Protein AF-A0A965C6U6-F1 (afdb_monomer_lite)

Radius of gyration: 15.75 Å; chains: 1; bounding box: 35×22×44 Å

Structure (mmCIF, N/CA/C/O backbone):
data_AF-A0A965C6U6-F1
#
_entry.id   AF-A0A965C6U6-F1
#
loop_
_atom_site.group_PDB
_atom_site.id
_atom_site.type_symbol
_atom_site.label_atom_id
_atom_site.label_alt_id
_atom_site.label_comp_id
_atom_site.label_asym_id
_atom_site.label_entity_id
_atom_site.label_seq_id
_atom_site.pdbx_PDB_ins_code
_atom_site.Cartn_x
_atom_site.Cartn_y
_atom_site.Cartn_z
_atom_site.occupancy
_atom_site.B_iso_or_equiv
_atom_site.auth_seq_id
_atom_site.auth_comp_id
_atom_site.auth_asym_id
_atom_site.auth_atom_id
_atom_site.pdbx_PDB_model_num
ATOM 1 N N . GLU A 1 1 ? -13.994 -4.191 20.330 1.00 75.94 1 GLU A N 1
ATOM 2 C CA . GLU A 1 1 ? -12.540 -3.939 20.480 1.00 75.94 1 GLU A CA 1
ATOM 3 C C . GLU A 1 1 ? -11.698 -4.878 19.616 1.00 75.94 1 GLU A C 1
ATOM 5 O O . GLU A 1 1 ? -10.941 -4.378 18.798 1.00 75.94 1 GLU A O 1
ATOM 10 N N . ALA A 1 2 ? -11.903 -6.201 19.679 1.00 89.88 2 ALA A N 1
ATOM 11 C CA . ALA A 1 2 ? -11.224 -7.162 18.794 1.00 89.88 2 ALA A CA 1
ATOM 12 C C . ALA A 1 2 ? -11.372 -6.851 17.286 1.00 89.88 2 ALA A C 1
ATOM 14 O O . ALA A 1 2 ? -10.391 -6.889 16.555 1.00 89.88 2 ALA A O 1
ATOM 15 N N . GLU A 1 3 ? -12.565 -6.455 16.829 1.00 91.00 3 GLU A N 1
ATOM 16 C CA . GLU A 1 3 ? -12.802 -6.061 15.425 1.00 91.00 3 GLU A CA 1
ATOM 17 C C . GLU A 1 3 ? -12.043 -4.792 15.010 1.00 91.00 3 GLU A C 1
ATOM 19 O O . GLU A 1 3 ? -11.624 -4.661 13.864 1.00 91.00 3 GLU A O 1
ATOM 24 N N . ARG A 1 4 ? -11.838 -3.860 15.951 1.00 93.69 4 ARG A N 1
ATOM 25 C CA . ARG A 1 4 ? -11.060 -2.636 15.720 1.00 93.69 4 ARG A CA 1
ATOM 26 C C . ARG A 1 4 ? -9.580 -2.987 15.541 1.00 93.69 4 ARG A C 1
ATOM 28 O O . ARG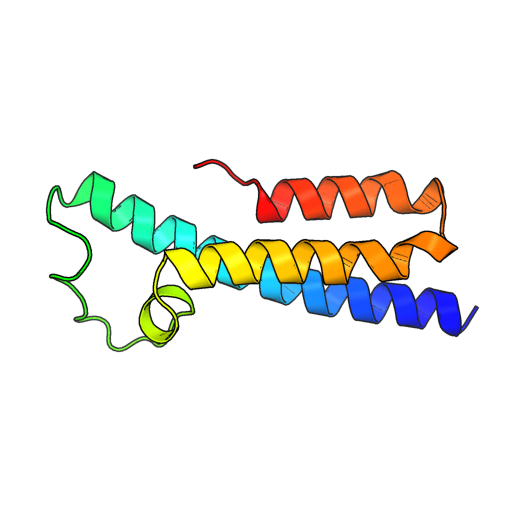 A 1 4 ? -8.976 -2.596 14.551 1.00 93.69 4 ARG A O 1
ATOM 35 N N . ILE A 1 5 ? -9.032 -3.815 16.431 1.00 95.62 5 ILE A N 1
ATOM 36 C CA . ILE A 1 5 ? -7.653 -4.317 16.314 1.00 95.62 5 ILE A CA 1
ATOM 37 C C . ILE A 1 5 ? -7.461 -5.078 14.995 1.00 95.62 5 ILE A C 1
ATOM 39 O O . ILE A 1 5 ? -6.519 -4.798 14.263 1.00 95.62 5 ILE A O 1
ATOM 43 N N . HIS A 1 6 ? -8.399 -5.956 14.635 1.00 96.38 6 HIS A N 1
ATOM 44 C CA . HIS A 1 6 ? -8.334 -6.689 13.373 1.00 96.38 6 HIS A CA 1
ATOM 45 C C . HIS A 1 6 ? -8.347 -5.765 12.143 1.00 96.38 6 HIS A C 1
ATOM 47 O O . HIS A 1 6 ? -7.631 -6.015 11.174 1.00 96.38 6 HIS A O 1
ATOM 53 N N . ALA A 1 7 ? -9.114 -4.672 12.181 1.00 96.50 7 ALA A N 1
ATOM 54 C CA . ALA A 1 7 ? -9.096 -3.669 11.120 1.00 96.50 7 ALA A CA 1
ATOM 55 C C . ALA A 1 7 ? -7.729 -2.971 10.994 1.00 96.50 7 ALA A C 1
ATOM 57 O O . ALA A 1 7 ? -7.280 -2.715 9.877 1.00 96.50 7 ALA A O 1
ATOM 58 N N . LEU A 1 8 ? -7.034 -2.714 12.109 1.00 97.50 8 LEU A N 1
ATOM 59 C CA . LEU A 1 8 ? -5.665 -2.183 12.078 1.00 97.50 8 LEU A CA 1
ATOM 60 C C . LEU A 1 8 ? -4.660 -3.196 11.525 1.00 97.50 8 LEU A C 1
ATOM 62 O O . LEU A 1 8 ? -3.766 -2.793 10.784 1.00 97.50 8 LEU A O 1
ATOM 66 N N . ASP A 1 9 ? -4.817 -4.486 11.823 1.00 97.62 9 ASP A N 1
ATOM 67 C CA . ASP A 1 9 ? -3.966 -5.535 11.249 1.00 97.62 9 ASP A CA 1
ATOM 68 C C . ASP A 1 9 ? -4.126 -5.605 9.724 1.00 97.62 9 ASP A C 1
ATOM 70 O O . ASP A 1 9 ? -3.135 -5.632 8.993 1.00 97.62 9 ASP A O 1
ATOM 74 N N . GLN A 1 10 ? -5.369 -5.579 9.230 1.00 97.62 10 GLN A N 1
ATOM 75 C CA . GLN A 1 10 ? -5.657 -5.565 7.791 1.00 97.62 10 GLN A CA 1
ATOM 76 C C . GLN A 1 10 ? -5.108 -4.306 7.108 1.00 97.62 10 GLN A C 1
ATOM 78 O O . GLN A 1 10 ? -4.513 -4.397 6.028 1.00 97.62 10 GLN A O 1
ATOM 83 N N . TYR A 1 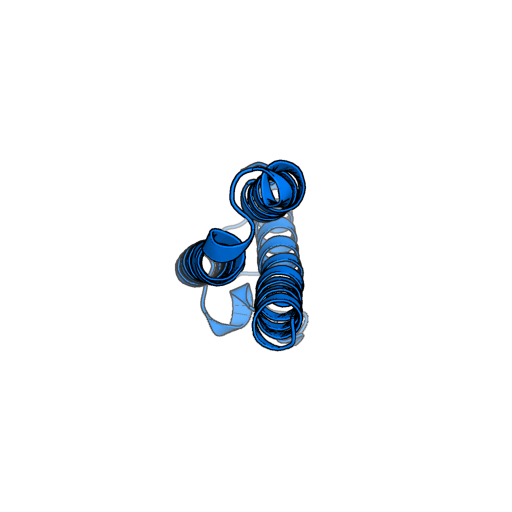11 ? -5.260 -3.142 7.750 1.00 98.25 11 TYR A N 1
ATOM 84 C CA . TYR A 1 11 ? -4.659 -1.891 7.293 1.00 98.25 11 TYR A CA 1
ATOM 85 C C . TYR A 1 11 ? -3.134 -2.019 7.194 1.00 98.25 11 TYR A C 1
ATOM 87 O O . TYR A 1 11 ? -2.566 -1.750 6.137 1.00 98.25 11 TYR A O 1
ATOM 95 N N . ALA A 1 12 ? -2.474 -2.473 8.265 1.00 97.81 12 ALA A N 1
ATOM 96 C CA . ALA A 1 12 ? -1.020 -2.571 8.347 1.00 97.81 12 ALA A CA 1
ATOM 97 C C . ALA A 1 12 ? -0.442 -3.537 7.301 1.00 97.81 12 ALA A C 1
ATOM 99 O O . ALA A 1 12 ? 0.552 -3.215 6.649 1.00 97.81 12 ALA A O 1
ATOM 100 N N . GLN A 1 13 ? -1.084 -4.690 7.095 1.00 98.19 13 GLN A N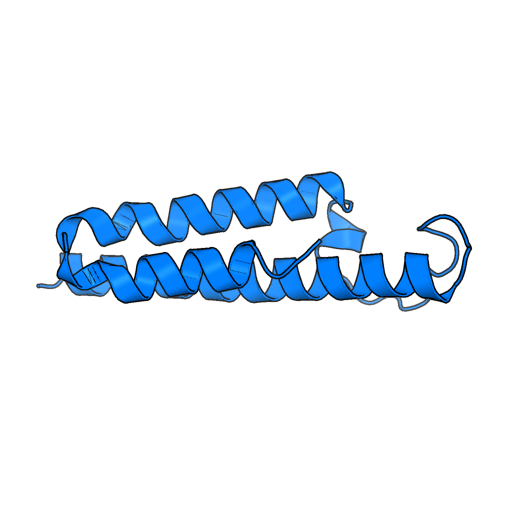 1
ATOM 101 C CA . GLN A 1 13 ? -0.684 -5.660 6.071 1.00 98.19 13 GLN A CA 1
ATOM 102 C C . GLN A 1 13 ? -0.816 -5.079 4.661 1.00 98.19 13 GLN A C 1
ATOM 104 O O . GLN A 1 13 ? 0.122 -5.156 3.867 1.00 98.19 13 GLN A O 1
ATOM 109 N N . SER A 1 14 ? -1.962 -4.461 4.364 1.00 98.12 14 SER A N 1
ATOM 110 C CA . SER A 1 14 ? -2.235 -3.900 3.040 1.00 98.12 14 SER A 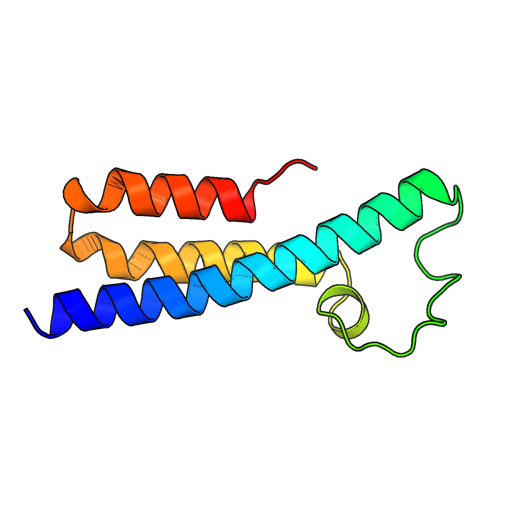CA 1
ATOM 111 C C . SER A 1 14 ? -1.296 -2.738 2.725 1.00 98.12 14 SER A C 1
ATOM 113 O O . SER A 1 14 ? -0.728 -2.687 1.634 1.00 98.12 14 SER A O 1
ATOM 115 N N . ILE A 1 15 ? -1.072 -1.834 3.686 1.00 97.50 15 ILE A N 1
ATOM 116 C CA . ILE A 1 15 ? -0.226 -0.663 3.456 1.00 97.50 15 ILE A CA 1
ATOM 117 C C . ILE A 1 15 ? 1.265 -0.999 3.441 1.00 97.50 15 ILE A C 1
ATOM 119 O O . ILE A 1 15 ? 2.006 -0.413 2.655 1.00 97.50 15 ILE A O 1
ATOM 123 N N . GLY A 1 16 ? 1.707 -1.966 4.250 1.00 96.94 16 GLY A N 1
ATOM 124 C CA . GLY A 1 16 ? 3.082 -2.459 4.210 1.00 96.94 16 GLY A CA 1
ATOM 125 C C . GLY A 1 16 ? 3.417 -3.075 2.852 1.00 96.94 16 GLY A C 1
ATOM 126 O O . GLY A 1 16 ? 4.473 -2.798 2.288 1.00 96.94 16 GLY A O 1
ATOM 127 N N . LEU A 1 17 ? 2.481 -3.839 2.283 1.00 97.50 17 LEU A N 1
ATOM 128 C CA . LEU A 1 17 ? 2.623 -4.381 0.936 1.00 97.50 17 LEU A CA 1
ATOM 129 C C . LEU A 1 17 ? 2.594 -3.279 -0.132 1.00 97.50 17 LEU A C 1
ATOM 131 O O . LEU A 1 17 ? 3.438 -3.274 -1.024 1.00 97.50 17 LEU A O 1
ATOM 135 N N . ALA A 1 18 ? 1.666 -2.322 -0.022 1.00 96.81 18 ALA A N 1
ATOM 136 C CA . ALA A 1 18 ? 1.575 -1.200 -0.955 1.00 96.81 18 ALA A CA 1
ATOM 137 C C . ALA A 1 18 ? 2.870 -0.379 -0.985 1.00 96.81 18 ALA A C 1
ATOM 139 O O . ALA A 1 18 ? 3.309 0.019 -2.059 1.00 96.81 18 ALA A O 1
ATOM 140 N N . PHE A 1 19 ? 3.503 -0.174 0.174 1.00 95.75 19 PHE A N 1
ATOM 141 C CA . PHE A 1 19 ? 4.775 0.533 0.278 1.00 95.75 19 PHE A CA 1
ATOM 142 C C . PHE A 1 19 ? 5.864 -0.123 -0.579 1.00 95.75 19 PHE A C 1
ATOM 144 O O . PHE A 1 19 ? 6.522 0.574 -1.343 1.00 95.75 19 PHE A O 1
ATOM 151 N N . GLN A 1 20 ? 6.008 -1.453 -0.520 1.00 95.81 20 GLN A N 1
ATOM 152 C CA . GLN A 1 20 ? 6.994 -2.168 -1.339 1.00 95.81 20 GLN A CA 1
ATOM 153 C C . GLN A 1 20 ? 6.660 -2.117 -2.835 1.00 95.81 20 GLN A C 1
ATOM 155 O O . GLN A 1 20 ? 7.552 -1.961 -3.660 1.00 95.81 20 GLN A O 1
ATOM 160 N N . VAL A 1 21 ? 5.379 -2.241 -3.198 1.00 95.38 21 VAL A N 1
ATOM 161 C CA . VAL A 1 21 ? 4.954 -2.155 -4.605 1.00 95.38 21 VAL A CA 1
ATOM 162 C C . VAL A 1 21 ? 5.266 -0.771 -5.180 1.00 95.38 21 VAL A C 1
ATOM 164 O O . VAL A 1 21 ? 5.726 -0.673 -6.313 1.00 95.38 21 VAL A O 1
ATOM 167 N N . VAL A 1 22 ? 5.023 0.293 -4.410 1.00 95.00 22 VAL A N 1
ATOM 168 C CA . VAL A 1 22 ? 5.329 1.672 -4.818 1.00 95.00 22 VAL A CA 1
ATOM 169 C C . VAL A 1 22 ? 6.835 1.897 -4.927 1.00 95.00 22 VAL A C 1
ATOM 171 O O . VAL A 1 22 ? 7.264 2.511 -5.894 1.00 95.00 22 VAL A O 1
ATOM 174 N N . ASP A 1 23 ? 7.633 1.378 -3.992 1.00 93.75 23 ASP A N 1
ATOM 175 C CA . ASP A 1 23 ? 9.102 1.429 -4.048 1.00 93.75 23 ASP A CA 1
ATOM 176 C C . ASP A 1 23 ? 9.631 0.807 -5.354 1.00 93.75 23 ASP A C 1
ATOM 178 O O . ASP A 1 23 ? 10.337 1.462 -6.117 1.00 93.75 23 ASP A O 1
ATOM 182 N N . ASP A 1 24 ? 9.151 -0.393 -5.699 1.00 92.75 24 ASP A N 1
ATOM 183 C CA . ASP A 1 24 ? 9.513 -1.075 -6.947 1.00 92.75 24 ASP A CA 1
ATOM 184 C C . ASP A 1 24 ? 9.082 -0.290 -8.209 1.00 92.75 24 ASP A C 1
ATOM 186 O O . ASP A 1 24 ? 9.743 -0.368 -9.248 1.00 92.75 24 ASP A O 1
ATOM 190 N N . ILE A 1 25 ? 7.956 0.437 -8.152 1.00 91.62 25 ILE A N 1
ATOM 191 C CA . ILE A 1 25 ? 7.482 1.311 -9.241 1.00 91.62 25 ILE A CA 1
ATOM 192 C C . ILE A 1 25 ? 8.408 2.515 -9.405 1.00 91.62 25 ILE A C 1
ATOM 194 O O . ILE A 1 25 ? 8.806 2.814 -10.531 1.00 91.62 25 ILE A O 1
ATOM 198 N N . LEU A 1 26 ? 8.755 3.177 -8.299 1.00 89.62 26 LEU A N 1
ATOM 199 C CA . LEU A 1 26 ? 9.624 4.351 -8.301 1.00 89.62 26 LEU A CA 1
ATOM 200 C C . LEU A 1 26 ? 11.017 4.005 -8.833 1.00 89.62 26 LEU A C 1
ATOM 202 O O . LEU A 1 26 ? 11.536 4.738 -9.674 1.00 89.62 26 LEU A O 1
ATOM 206 N N . ASP A 1 27 ? 11.580 2.869 -8.416 1.00 87.25 27 ASP A N 1
ATOM 207 C CA . ASP A 1 27 ? 12.859 2.368 -8.927 1.00 87.25 27 ASP A CA 1
ATOM 208 C C . ASP A 1 27 ? 12.800 2.140 -10.446 1.00 87.25 27 ASP A C 1
ATOM 210 O O . ASP A 1 27 ? 13.647 2.628 -11.198 1.00 87.25 27 ASP A O 1
ATOM 214 N N . ALA A 1 28 ? 11.751 1.462 -10.924 1.00 85.75 28 ALA A N 1
ATOM 215 C CA . ALA A 1 28 ? 11.591 1.180 -12.347 1.00 85.75 28 ALA A CA 1
ATOM 216 C C . ALA A 1 28 ? 11.415 2.453 -13.195 1.00 85.75 28 ALA A C 1
ATOM 218 O O . ALA A 1 28 ? 11.933 2.531 -14.309 1.00 85.75 28 ALA A O 1
ATOM 219 N N . GLU A 1 29 ? 10.685 3.455 -12.702 1.00 85.19 29 GLU A N 1
ATOM 220 C CA . GLU A 1 29 ? 10.485 4.722 -13.413 1.00 85.19 29 GLU A CA 1
ATOM 221 C C . GLU A 1 29 ? 11.743 5.602 -13.387 1.00 85.19 29 GLU A C 1
ATOM 223 O O . GLU A 1 29 ? 12.106 6.180 -14.419 1.00 85.19 29 GLU A O 1
ATOM 228 N N . ALA A 1 30 ? 12.469 5.645 -12.268 1.00 81.12 30 ALA A N 1
ATOM 229 C CA . ALA A 1 30 ? 13.740 6.358 -12.157 1.00 81.12 30 ALA A CA 1
ATOM 230 C C . ALA A 1 30 ? 14.798 5.813 -13.131 1.00 81.12 30 ALA A C 1
ATOM 232 O O . ALA A 1 30 ? 15.487 6.597 -13.797 1.00 81.12 30 ALA A O 1
ATOM 233 N N . ASP A 1 31 ? 14.879 4.489 -13.285 1.00 70.62 31 ASP A N 1
ATOM 234 C CA . ASP A 1 31 ? 15.770 3.843 -14.252 1.00 70.62 31 ASP A CA 1
ATOM 235 C C . ASP A 1 31 ? 15.424 4.245 -15.692 1.00 70.62 31 ASP A C 1
ATOM 237 O O . ASP A 1 31 ? 16.315 4.564 -16.485 1.00 70.62 31 ASP A O 1
ATOM 241 N N . THR A 1 32 ? 14.134 4.318 -16.041 1.00 67.81 32 THR A N 1
ATOM 242 C CA . THR A 1 32 ? 13.719 4.739 -17.392 1.00 67.81 32 THR A CA 1
ATOM 243 C C . THR A 1 32 ? 14.085 6.187 -17.706 1.00 67.81 32 THR A C 1
ATOM 245 O O . THR A 1 32 ? 14.543 6.476 -18.816 1.00 67.81 32 THR A O 1
ATOM 248 N N . ALA A 1 33 ? 13.931 7.091 -16.734 1.00 66.88 33 ALA A N 1
ATOM 249 C CA . ALA A 1 33 ? 14.274 8.500 -16.887 1.00 66.88 33 ALA A CA 1
ATOM 250 C C . ALA A 1 33 ? 15.795 8.720 -16.961 1.00 66.88 33 ALA A C 1
ATOM 252 O O . ALA A 1 33 ? 16.265 9.530 -17.760 1.00 66.88 33 ALA A O 1
ATOM 253 N N . THR A 1 34 ? 16.568 7.973 -16.167 1.00 58.41 34 THR A N 1
ATOM 254 C CA . THR A 1 34 ? 18.031 8.112 -16.080 1.00 58.41 34 THR A CA 1
ATOM 255 C C . THR A 1 34 ? 18.747 7.471 -17.270 1.00 58.41 34 THR A C 1
ATOM 257 O O . THR A 1 34 ? 19.758 7.993 -17.740 1.00 58.41 34 THR A O 1
ATOM 260 N N . LEU A 1 35 ? 18.230 6.356 -17.797 1.00 53.84 35 LEU A N 1
ATOM 261 C CA . LEU A 1 35 ? 18.908 5.592 -18.847 1.00 53.84 35 LEU A CA 1
ATOM 262 C C . LEU A 1 35 ? 18.510 5.996 -20.269 1.00 53.84 35 LEU A C 1
ATOM 264 O O . LEU A 1 35 ? 19.168 5.554 -21.213 1.00 53.84 35 LEU A O 1
ATOM 268 N N . GLY A 1 36 ? 17.452 6.799 -20.461 1.00 51.16 36 GLY A N 1
ATOM 269 C CA . GLY A 1 36 ? 16.967 7.214 -21.789 1.00 51.16 36 GLY A CA 1
ATOM 270 C C . GLY A 1 36 ? 16.645 6.045 -22.737 1.00 51.16 36 GLY A C 1
ATOM 271 O O . GLY A 1 36 ? 16.471 6.235 -23.941 1.00 51.16 36 GLY A O 1
ATOM 272 N N . LYS A 1 37 ? 16.603 4.818 -22.210 1.00 45.19 37 LYS A N 1
ATOM 273 C CA . LYS A 1 37 ? 16.359 3.569 -22.924 1.00 45.19 37 LYS A CA 1
ATOM 274 C C . LYS A 1 37 ? 14.992 3.068 -22.491 1.00 45.19 37 LYS A C 1
ATOM 276 O O . LYS A 1 37 ? 14.698 3.011 -21.302 1.00 45.19 37 LYS A O 1
ATOM 281 N N . THR A 1 38 ? 14.173 2.692 -23.468 1.00 47.31 38 THR A N 1
ATOM 282 C CA . THR A 1 38 ? 12.908 1.971 -23.278 1.00 47.31 38 THR A CA 1
ATOM 283 C C . THR A 1 38 ? 13.032 0.943 -22.153 1.00 47.31 38 THR A C 1
ATOM 285 O O . THR A 1 38 ? 13.906 0.074 -22.224 1.00 47.31 38 THR A O 1
ATOM 288 N N . ALA A 1 39 ? 12.162 1.073 -21.145 1.00 45.41 39 ALA A N 1
ATOM 289 C CA . ALA A 1 39 ? 11.998 0.138 -20.037 1.00 45.41 39 ALA A CA 1
ATOM 290 C C . ALA A 1 39 ? 12.081 -1.303 -20.558 1.00 45.41 39 ALA A C 1
ATOM 292 O O . ALA A 1 39 ? 11.270 -1.702 -21.393 1.00 45.41 39 ALA A O 1
ATOM 293 N N . GLY A 1 40 ? 13.086 -2.060 -20.123 1.00 46.12 40 GLY A N 1
ATOM 294 C CA . GLY A 1 40 ? 13.216 -3.474 -20.482 1.00 46.12 40 GLY A CA 1
ATOM 295 C C . GLY A 1 40 ? 14.561 -3.908 -21.053 1.00 46.12 40 GLY A C 1
ATOM 296 O O . GLY A 1 40 ? 14.704 -5.091 -21.344 1.00 46.12 40 GLY A O 1
ATOM 297 N N . LYS A 1 41 ? 15.549 -3.011 -21.212 1.00 43.69 41 LYS A N 1
ATOM 298 C CA . LYS A 1 41 ? 16.887 -3.425 -21.679 1.00 43.69 41 LYS A CA 1
ATOM 299 C C . LYS A 1 41 ? 17.848 -3.884 -20.576 1.00 43.69 41 LYS A C 1
ATOM 301 O O . LYS A 1 41 ? 18.749 -4.642 -20.902 1.00 43.69 41 LYS A O 1
ATOM 306 N N . ASP A 1 42 ? 17.589 -3.526 -19.318 1.00 46.59 42 ASP A N 1
ATOM 307 C CA . ASP A 1 42 ? 18.384 -3.954 -18.158 1.00 46.59 42 ASP A CA 1
ATOM 308 C C . ASP A 1 42 ? 17.536 -4.804 -17.191 1.00 46.59 42 ASP A C 1
ATOM 310 O O . ASP A 1 42 ? 17.468 -4.561 -15.990 1.00 46.59 42 ASP A O 1
ATOM 314 N N . ALA A 1 43 ? 16.900 -5.861 -17.709 1.00 52.03 43 ALA A N 1
ATOM 315 C CA . ALA A 1 43 ? 16.328 -6.945 -16.896 1.00 52.03 43 ALA A CA 1
ATOM 316 C C . ALA A 1 43 ? 17.416 -7.820 -16.215 1.00 52.03 43 ALA A C 1
ATOM 318 O O . ALA A 1 43 ? 17.171 -8.974 -15.867 1.00 52.03 43 ALA A O 1
ATOM 319 N N . ASP A 1 44 ? 18.622 -7.279 -16.026 1.00 49.66 44 ASP A N 1
ATOM 320 C CA . ASP A 1 44 ? 19.846 -8.025 -15.717 1.00 49.66 44 ASP A CA 1
ATOM 321 C C . ASP A 1 44 ? 20.121 -8.188 -14.214 1.00 49.66 44 ASP A C 1
ATOM 323 O O . ASP A 1 44 ? 21.094 -8.837 -13.836 1.00 49.66 44 ASP A O 1
ATOM 327 N N . ASN A 1 45 ? 19.249 -7.695 -13.327 1.00 55.41 45 ASN A N 1
ATOM 328 C CA . ASN A 1 45 ? 19.451 -7.865 -11.883 1.00 55.41 45 ASN A CA 1
ATOM 329 C C . ASN A 1 45 ? 18.834 -9.132 -11.277 1.00 55.41 45 ASN A C 1
ATOM 331 O O . ASN A 1 45 ? 19.049 -9.371 -10.091 1.00 55.41 45 ASN A O 1
ATOM 335 N N . ASN A 1 46 ? 18.095 -9.953 -12.038 1.00 59.84 46 ASN A N 1
ATOM 336 C CA . ASN A 1 46 ? 17.507 -11.232 -11.586 1.00 59.84 46 ASN A CA 1
ATOM 337 C C . ASN A 1 46 ? 16.735 -11.171 -10.241 1.00 59.84 46 ASN A C 1
ATOM 339 O O . ASN A 1 46 ? 16.424 -12.204 -9.643 1.00 59.84 46 ASN A O 1
ATOM 343 N N . LYS A 1 47 ? 16.436 -9.964 -9.743 1.00 72.38 47 LYS A N 1
ATOM 344 C CA . LYS A 1 47 ? 15.768 -9.719 -8.472 1.00 72.38 47 LYS A CA 1
ATOM 345 C C . LYS A 1 47 ? 14.274 -9.664 -8.767 1.00 72.38 47 LYS A C 1
ATOM 347 O O . LYS A 1 47 ? 13.851 -8.773 -9.503 1.00 72.38 47 LYS A O 1
ATOM 352 N N . PRO A 1 48 ? 13.472 -10.591 -8.225 1.00 85.38 48 PRO A N 1
ATOM 353 C CA . PRO A 1 48 ? 12.031 -10.521 -8.380 1.00 85.38 48 PRO A CA 1
ATOM 354 C C . PRO A 1 48 ? 11.507 -9.269 -7.666 1.00 85.38 48 PRO A C 1
ATOM 356 O O . PRO A 1 48 ? 11.694 -9.108 -6.461 1.00 85.38 48 PRO A O 1
ATOM 359 N N . THR A 1 49 ? 10.861 -8.397 -8.432 1.00 90.94 49 THR A N 1
ATOM 360 C CA . THR A 1 49 ? 10.144 -7.195 -7.981 1.00 90.94 49 THR A CA 1
ATOM 361 C C . THR A 1 49 ? 8.713 -7.249 -8.508 1.00 90.94 49 THR A C 1
ATOM 363 O O . THR A 1 49 ? 8.417 -7.971 -9.466 1.00 90.94 49 THR A O 1
ATOM 366 N N . TYR A 1 50 ? 7.802 -6.468 -7.937 1.00 93.19 50 TYR A N 1
ATOM 367 C CA . TYR A 1 50 ? 6.423 -6.397 -8.422 1.00 93.19 50 TYR A CA 1
ATOM 368 C C . TYR A 1 50 ? 6.350 -5.923 -9.873 1.00 93.19 50 TYR A C 1
ATOM 370 O O . TYR A 1 50 ? 5.560 -6.458 -10.651 1.00 93.19 50 TYR A O 1
ATOM 378 N N . VAL A 1 51 ? 7.207 -4.979 -10.270 1.00 91.25 51 VAL A N 1
ATOM 379 C CA . VAL A 1 51 ? 7.252 -4.487 -11.653 1.00 91.25 51 VAL A CA 1
ATOM 380 C C . VAL A 1 51 ? 7.803 -5.538 -12.617 1.00 91.25 51 VAL A C 1
ATOM 382 O O . VAL A 1 51 ? 7.259 -5.681 -13.709 1.00 91.25 51 VAL A O 1
ATOM 385 N N . THR A 1 52 ? 8.826 -6.311 -12.240 1.00 89.00 52 THR A N 1
ATOM 386 C CA . THR A 1 52 ? 9.370 -7.365 -13.123 1.00 89.00 52 THR A CA 1
ATOM 387 C C . THR A 1 52 ? 8.420 -8.553 -13.275 1.00 89.00 52 THR A C 1
ATOM 389 O O . THR A 1 52 ? 8.378 -9.161 -14.342 1.00 89.00 52 THR A O 1
ATOM 392 N N . ILE A 1 53 ? 7.619 -8.860 -12.249 1.00 92.19 53 ILE A N 1
ATOM 393 C CA . ILE A 1 53 ? 6.655 -9.971 -12.269 1.00 92.19 53 ILE A CA 1
ATOM 394 C C . ILE A 1 53 ? 5.341 -9.582 -12.961 1.00 92.19 53 ILE A C 1
ATOM 396 O O . ILE A 1 53 ? 4.808 -10.357 -13.753 1.00 92.19 53 ILE A O 1
ATOM 400 N N . LEU A 1 54 ? 4.785 -8.407 -12.645 1.00 92.62 54 LEU A N 1
ATOM 401 C CA . LEU A 1 54 ? 3.442 -7.998 -13.083 1.00 92.62 54 LEU A CA 1
ATOM 402 C C . LEU A 1 54 ? 3.464 -7.028 -14.273 1.00 92.62 54 LEU A C 1
ATOM 404 O O . LEU A 1 54 ? 2.467 -6.894 -14.985 1.00 92.62 54 LEU A O 1
ATOM 408 N N . GLY A 1 55 ? 4.583 -6.336 -14.485 1.00 90.88 55 GLY A N 1
ATOM 409 C CA . GLY A 1 55 ? 4.670 -5.160 -15.343 1.00 90.88 55 GLY A CA 1
ATOM 410 C C . GLY A 1 55 ? 4.184 -3.885 -14.644 1.00 90.88 55 GLY A C 1
ATOM 411 O O . GLY A 1 55 ? 3.350 -3.919 -13.737 1.00 90.88 55 GLY A O 1
ATOM 412 N N . LEU A 1 56 ? 4.682 -2.731 -15.105 1.00 90.44 56 LEU A N 1
ATOM 413 C CA . LEU A 1 56 ? 4.447 -1.418 -14.483 1.00 90.44 56 LEU A CA 1
ATOM 414 C C . LEU A 1 56 ? 2.955 -1.081 -14.315 1.00 90.44 56 LEU A C 1
ATOM 416 O O . LEU A 1 56 ? 2.532 -0.648 -13.248 1.00 90.44 56 LEU A O 1
ATOM 420 N N . VAL A 1 57 ? 2.141 -1.312 -15.351 1.00 92.69 57 VAL A N 1
ATOM 421 C CA . VAL A 1 57 ? 0.700 -0.998 -15.318 1.00 92.69 57 VAL A CA 1
ATOM 422 C C . VAL A 1 57 ? -0.013 -1.797 -14.228 1.00 92.69 57 VAL A C 1
ATOM 424 O O . VAL A 1 57 ? -0.731 -1.227 -13.410 1.00 92.69 57 VAL A O 1
ATOM 427 N N . ARG A 1 58 ? 0.223 -3.112 -14.171 1.00 95.31 58 ARG A N 1
ATOM 428 C CA . ARG A 1 58 ? -0.407 -3.986 -13.174 1.00 95.31 58 ARG A CA 1
ATOM 429 C C . ARG A 1 58 ? 0.131 -3.745 -11.768 1.00 95.31 58 ARG A C 1
ATOM 431 O O . ARG A 1 58 ? -0.629 -3.871 -1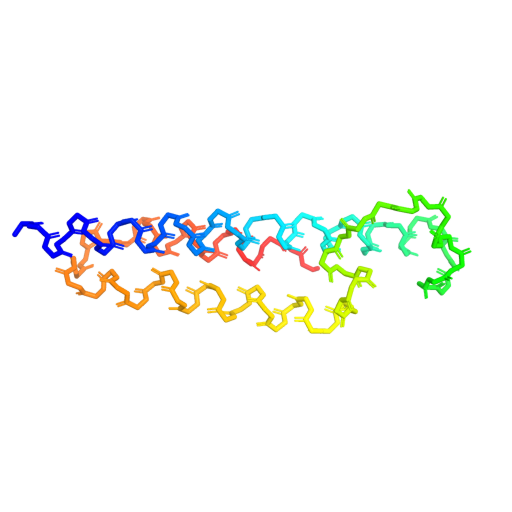0.815 1.00 95.31 58 ARG A O 1
ATOM 438 N N . ALA A 1 59 ? 1.396 -3.353 -11.626 1.00 94.62 59 ALA A N 1
ATOM 439 C CA . ALA A 1 59 ? 1.944 -2.929 -10.342 1.00 94.62 59 ALA A CA 1
ATOM 440 C C . ALA A 1 59 ? 1.227 -1.669 -9.815 1.00 94.62 59 ALA A C 1
ATOM 442 O O . ALA A 1 59 ? 0.832 -1.639 -8.651 1.00 94.62 59 ALA A O 1
ATOM 443 N N . LYS A 1 60 ? 0.963 -0.668 -10.671 1.00 94.25 60 LYS A N 1
ATOM 444 C CA . LYS A 1 60 ? 0.179 0.526 -10.292 1.00 94.25 60 LYS A CA 1
ATOM 445 C C . LYS A 1 60 ? -1.263 0.175 -9.909 1.00 94.25 60 LYS A C 1
ATOM 447 O O . LYS A 1 60 ? -1.779 0.683 -8.914 1.00 94.25 60 LYS A O 1
ATOM 452 N N . GLU A 1 61 ? -1.908 -0.720 -10.658 1.00 96.56 61 GLU A N 1
ATOM 453 C CA . GLU A 1 61 ? -3.244 -1.228 -10.310 1.00 96.56 61 GLU A CA 1
ATOM 454 C C . GLU A 1 61 ? -3.247 -1.950 -8.954 1.00 96.56 61 GLU A C 1
ATOM 456 O O . GLU A 1 61 ? -4.151 -1.727 -8.147 1.00 96.56 61 GLU A O 1
ATOM 461 N N . LEU A 1 62 ? -2.225 -2.770 -8.680 1.00 96.69 62 LEU A N 1
ATOM 462 C CA . LEU A 1 62 ? -2.055 -3.455 -7.401 1.00 96.69 62 LEU A CA 1
ATOM 463 C C . LEU A 1 62 ? -1.869 -2.459 -6.251 1.00 96.69 62 LEU A C 1
ATOM 465 O O . LEU A 1 62 ? -2.530 -2.606 -5.226 1.00 96.69 62 LEU A O 1
ATOM 469 N N . ALA A 1 63 ? -1.035 -1.429 -6.415 1.00 96.00 63 ALA A N 1
ATOM 470 C CA . ALA A 1 63 ? -0.859 -0.386 -5.405 1.00 96.00 63 ALA A CA 1
ATOM 471 C C . ALA A 1 63 ? -2.192 0.308 -5.066 1.00 96.00 63 ALA A C 1
ATOM 473 O O . ALA A 1 63 ? -2.529 0.465 -3.892 1.00 96.00 63 ALA A O 1
ATOM 474 N N . ASN A 1 64 ? -3.001 0.641 -6.080 1.00 96.00 64 ASN A N 1
ATOM 475 C CA . ASN A 1 64 ? -4.331 1.212 -5.865 1.00 96.00 64 ASN A CA 1
ATOM 476 C C . ASN A 1 64 ? -5.290 0.222 -5.179 1.00 96.00 64 ASN A C 1
ATOM 478 O O . ASN A 1 64 ? -6.023 0.609 -4.272 1.00 96.00 64 ASN A O 1
ATOM 482 N N . ALA A 1 65 ? -5.282 -1.056 -5.567 1.00 97.75 65 ALA A N 1
ATOM 483 C CA . ALA A 1 65 ? -6.103 -2.075 -4.912 1.00 97.75 65 ALA A CA 1
ATOM 484 C C . ALA A 1 65 ? -5.731 -2.236 -3.428 1.00 97.75 65 ALA A C 1
ATOM 486 O O . ALA A 1 65 ? -6.611 -2.270 -2.570 1.00 97.75 65 ALA A O 1
ATOM 487 N N . LEU A 1 66 ? -4.433 -2.256 -3.113 1.00 97.88 66 LEU A N 1
ATOM 488 C CA . LEU A 1 66 ? -3.931 -2.337 -1.742 1.00 97.88 66 LEU A CA 1
ATOM 489 C C . LEU A 1 66 ? -4.284 -1.098 -0.920 1.00 97.88 66 LEU A C 1
ATOM 491 O O . LEU A 1 66 ? -4.636 -1.237 0.248 1.00 97.88 66 LEU A O 1
ATOM 495 N N . TYR A 1 67 ? -4.267 0.094 -1.520 1.00 97.38 67 TYR A N 1
ATOM 496 C CA . TYR A 1 67 ? -4.783 1.302 -0.878 1.00 97.38 67 TYR A CA 1
ATOM 497 C C . TYR A 1 67 ? -6.259 1.148 -0.487 1.00 97.38 67 TYR A C 1
ATOM 499 O O . TYR A 1 67 ? -6.608 1.363 0.674 1.00 97.38 67 TYR A O 1
ATOM 507 N N . GLN A 1 68 ? -7.120 0.715 -1.418 1.00 97.62 68 GLN A N 1
ATOM 508 C CA . GLN A 1 68 ? -8.545 0.501 -1.131 1.00 97.62 68 GLN A CA 1
ATOM 509 C C . GLN A 1 68 ? -8.750 -0.561 -0.041 1.00 97.62 68 GLN A C 1
ATOM 511 O O . GLN A 1 68 ? -9.558 -0.371 0.869 1.00 97.62 68 GLN A O 1
ATOM 516 N N . HIS A 1 69 ? -7.979 -1.651 -0.090 1.00 97.69 69 HIS A N 1
ATOM 517 C CA . HIS A 1 69 ? -8.001 -2.702 0.929 1.00 97.69 69 HIS A CA 1
ATOM 518 C C . HIS A 1 69 ? -7.499 -2.214 2.293 1.00 97.69 69 HIS A C 1
ATOM 520 O O . HIS A 1 69 ? -7.997 -2.678 3.313 1.00 97.69 69 HIS A O 1
ATOM 526 N N . ALA A 1 70 ? -6.561 -1.264 2.330 1.00 97.50 70 ALA A N 1
ATOM 527 C CA . ALA A 1 70 ? -6.079 -0.680 3.574 1.00 97.50 70 ALA A CA 1
ATOM 528 C C . ALA A 1 70 ? -7.140 0.219 4.223 1.00 97.50 70 ALA A C 1
ATOM 530 O O . ALA A 1 70 ? -7.346 0.146 5.432 1.00 97.50 70 ALA A O 1
ATOM 531 N N . ILE A 1 71 ? -7.826 1.064 3.445 1.00 97.25 71 ILE A N 1
ATOM 532 C CA . ILE A 1 71 ? -8.750 2.062 4.008 1.00 97.25 71 ILE A CA 1
ATOM 533 C C . ILE A 1 71 ? -10.146 1.511 4.320 1.00 97.25 71 ILE A C 1
ATOM 535 O O . ILE A 1 71 ? -10.806 2.032 5.216 1.00 97.25 71 ILE A O 1
ATOM 539 N N . ALA A 1 72 ? -10.610 0.468 3.623 1.00 97.38 72 ALA A N 1
ATOM 540 C CA . ALA A 1 72 ? -11.959 -0.065 3.823 1.00 97.38 72 ALA A CA 1
ATOM 541 C C . ALA A 1 72 ? -12.218 -0.569 5.264 1.00 97.38 72 ALA A C 1
ATOM 543 O O . ALA A 1 72 ? -13.253 -0.209 5.832 1.00 97.38 72 ALA A O 1
ATOM 544 N N . PRO A 1 73 ? -11.296 -1.312 5.913 1.00 96.19 73 PRO A N 1
ATOM 545 C CA . PRO A 1 73 ? -11.460 -1.748 7.300 1.00 96.19 73 PRO A CA 1
ATOM 546 C C . PRO A 1 73 ? -11.510 -0.587 8.298 1.00 96.19 73 PRO A C 1
ATOM 548 O O . PRO A 1 73 ? -12.153 -0.708 9.338 1.00 96.19 73 PRO A O 1
ATOM 551 N N . LEU A 1 74 ? -10.881 0.553 7.979 1.00 96.62 74 LEU A N 1
ATOM 552 C CA . LEU A 1 74 ? -10.835 1.726 8.855 1.00 96.62 74 LEU A CA 1
ATOM 553 C C . LEU A 1 74 ? -12.178 2.462 8.977 1.00 96.62 74 LEU A C 1
ATOM 555 O O . LEU A 1 74 ? -12.306 3.355 9.814 1.00 96.62 74 LEU A O 1
ATOM 559 N N . ALA A 1 75 ? -13.200 2.093 8.198 1.00 94.31 75 ALA A N 1
ATOM 560 C CA . ALA A 1 75 ? -14.528 2.701 8.284 1.00 94.31 75 ALA A CA 1
ATOM 561 C C . ALA A 1 75 ? -15.124 2.640 9.707 1.00 94.31 75 ALA A C 1
ATOM 563 O O . ALA A 1 75 ? -15.828 3.560 10.123 1.00 94.31 75 ALA A O 1
ATOM 564 N N . ASN A 1 76 ? -14.795 1.603 10.486 1.00 91.88 76 ASN A N 1
ATOM 565 C CA . ASN A 1 76 ? -15.250 1.438 11.873 1.00 91.88 76 ASN A CA 1
ATOM 566 C C . ASN A 1 76 ? -14.606 2.425 12.876 1.00 91.88 76 ASN A C 1
ATOM 568 O O . ASN A 1 76 ? -15.076 2.524 14.009 1.00 91.88 76 ASN A O 1
ATOM 572 N N . TYR A 1 77 ? -13.565 3.162 12.477 1.00 94.69 77 TYR A N 1
ATOM 573 C CA . TYR A 1 77 ? -12.928 4.221 13.270 1.00 94.69 77 TYR A CA 1
ATOM 574 C C . TYR A 1 77 ? -13.513 5.613 12.994 1.00 94.69 77 TYR A C 1
ATOM 576 O O . TYR A 1 77 ? -13.246 6.551 13.748 1.00 94.69 77 TYR A O 1
ATOM 584 N N . GLY A 1 78 ? -14.288 5.782 11.916 1.00 94.06 78 GLY A N 1
ATOM 585 C CA . GLY A 1 78 ? -14.782 7.091 11.489 1.00 94.06 78 GLY A CA 1
ATOM 586 C C . GLY A 1 78 ? -13.654 8.125 11.387 1.00 94.06 78 GLY A C 1
ATOM 587 O O . GLY A 1 78 ? -12.597 7.865 10.812 1.00 94.06 78 GLY A O 1
ATOM 588 N N . ASN A 1 79 ? -13.853 9.295 11.998 1.00 95.81 79 ASN A N 1
ATOM 589 C CA . ASN A 1 79 ? -12.895 10.404 11.927 1.00 95.81 79 ASN A CA 1
ATOM 590 C C . ASN A 1 79 ? -11.553 10.110 12.625 1.00 95.81 79 ASN A C 1
ATOM 592 O O . ASN A 1 79 ? -10.553 10.750 12.295 1.00 95.81 79 ASN A O 1
ATOM 596 N N . GLU A 1 80 ? -11.489 9.145 13.552 1.00 96.56 80 GLU A N 1
ATOM 597 C CA . GLU A 1 80 ? -10.235 8.777 14.233 1.00 96.56 80 GLU A CA 1
ATOM 598 C C . GLU A 1 80 ? -9.197 8.212 13.247 1.00 96.56 80 GLU A C 1
ATOM 600 O O . GLU A 1 80 ? -7.994 8.366 13.452 1.00 96.56 80 GLU A O 1
ATOM 605 N N . ALA A 1 81 ? -9.649 7.616 12.137 1.00 97.00 81 ALA A N 1
ATOM 606 C CA . ALA A 1 81 ? -8.784 7.038 11.111 1.00 97.00 81 ALA A CA 1
ATOM 607 C C . ALA A 1 81 ? -8.221 8.052 10.103 1.00 97.00 81 ALA A C 1
ATOM 609 O O . ALA A 1 81 ? -7.417 7.664 9.257 1.00 97.00 81 ALA A O 1
ATOM 610 N N . THR A 1 82 ? -8.586 9.336 10.188 1.00 97.44 82 THR A N 1
ATOM 611 C CA . THR A 1 82 ? -8.210 10.355 9.186 1.00 97.44 82 THR A CA 1
ATOM 612 C C . THR A 1 82 ? -6.710 10.342 8.878 1.00 97.44 82 THR A C 1
ATOM 614 O O . THR A 1 82 ? -6.318 10.262 7.718 1.00 97.44 82 THR A O 1
ATOM 617 N N . ARG A 1 83 ? -5.853 10.316 9.908 1.00 97.69 83 ARG A N 1
ATOM 618 C CA . ARG A 1 83 ? -4.390 10.326 9.719 1.00 97.69 83 ARG A CA 1
ATOM 619 C C . ARG A 1 83 ? -3.854 9.047 9.076 1.00 97.69 83 ARG A C 1
ATOM 621 O O . ARG A 1 83 ? -2.861 9.110 8.360 1.00 97.69 83 ARG A O 1
ATOM 628 N N . LEU A 1 84 ? -4.492 7.902 9.315 1.00 97.75 84 LEU A N 1
ATOM 629 C CA . LEU A 1 84 ? -4.118 6.640 8.675 1.00 97.75 84 LEU A CA 1
ATOM 630 C C . LEU A 1 84 ? -4.527 6.635 7.199 1.00 97.75 84 LEU A C 1
ATOM 632 O O . LEU A 1 84 ? -3.752 6.207 6.352 1.00 97.75 84 LEU A O 1
ATOM 636 N N . ILE A 1 85 ? -5.699 7.181 6.870 1.00 97.50 85 ILE A N 1
ATOM 637 C CA . ILE A 1 85 ? -6.144 7.331 5.478 1.00 97.50 85 ILE A CA 1
ATOM 638 C C . ILE A 1 85 ? -5.212 8.282 4.717 1.00 97.50 85 ILE A C 1
ATOM 640 O O . ILE A 1 85 ? -4.760 7.945 3.626 1.00 97.50 85 ILE A O 1
ATOM 644 N N . GLU A 1 86 ? -4.869 9.432 5.303 1.00 96.56 86 GLU A N 1
ATOM 645 C CA . GLU A 1 86 ? -3.905 10.380 4.723 1.00 96.56 86 GLU A CA 1
ATOM 646 C C . GLU A 1 86 ? -2.527 9.741 4.514 1.00 96.56 86 GLU A C 1
ATOM 648 O O . GLU A 1 86 ? -1.905 9.937 3.472 1.00 96.56 86 GLU A O 1
ATOM 653 N N . LEU A 1 87 ? -2.050 8.949 5.481 1.00 96.19 87 LEU A N 1
ATOM 654 C CA . LEU A 1 87 ? -0.791 8.220 5.352 1.00 96.19 87 LEU A CA 1
ATOM 655 C C . LEU A 1 87 ? -0.856 7.185 4.224 1.00 96.19 87 LEU A C 1
ATOM 657 O O . LEU A 1 87 ? 0.087 7.085 3.440 1.00 96.19 87 LEU A O 1
ATOM 661 N N . ALA A 1 88 ? -1.959 6.444 4.119 1.00 96.62 88 ALA A N 1
ATOM 662 C CA . ALA A 1 88 ? -2.146 5.471 3.056 1.00 96.62 88 ALA A CA 1
ATOM 663 C C . ALA A 1 88 ? -2.152 6.137 1.675 1.00 96.62 88 ALA A C 1
ATOM 665 O O . ALA A 1 88 ? -1.438 5.687 0.782 1.00 96.62 88 ALA A O 1
ATOM 666 N N . GLN A 1 89 ? -2.875 7.253 1.536 1.00 95.25 89 GLN A N 1
ATOM 667 C CA . GLN A 1 89 ? -2.867 8.073 0.322 1.00 95.25 89 GLN A CA 1
ATOM 668 C C . GLN A 1 89 ? -1.467 8.577 -0.002 1.00 95.25 89 GLN A C 1
ATOM 670 O O . GLN A 1 89 ? -1.037 8.501 -1.148 1.00 95.25 89 GLN A O 1
ATOM 675 N N . PHE A 1 90 ? -0.746 9.084 0.999 1.00 94.06 90 PHE A N 1
ATOM 676 C CA . PHE A 1 90 ? 0.610 9.577 0.810 1.00 94.06 90 PHE A CA 1
ATOM 677 C C . PHE A 1 90 ? 1.542 8.477 0.305 1.00 94.06 90 PHE A C 1
ATOM 679 O O . PHE A 1 90 ? 2.300 8.722 -0.624 1.00 94.06 90 PHE A O 1
ATOM 686 N N . ILE A 1 91 ? 1.477 7.272 0.874 1.00 92.88 91 ILE A N 1
ATOM 687 C CA . ILE A 1 91 ? 2.311 6.143 0.446 1.00 92.88 91 ILE A CA 1
ATOM 688 C C . ILE A 1 91 ? 2.008 5.765 -1.005 1.00 92.88 91 ILE A C 1
ATOM 690 O O . ILE A 1 91 ? 2.947 5.604 -1.778 1.00 92.88 91 ILE A O 1
ATOM 694 N N . THR A 1 92 ? 0.735 5.656 -1.394 1.00 91.56 92 THR A N 1
ATOM 695 C CA . THR A 1 92 ? 0.366 5.170 -2.735 1.00 91.56 92 THR A CA 1
ATOM 696 C C . THR A 1 92 ? 0.364 6.232 -3.829 1.00 91.56 92 THR A C 1
ATOM 698 O O . THR A 1 92 ? 0.426 5.871 -4.999 1.00 91.56 92 THR A O 1
ATOM 701 N N . ASN A 1 93 ? 0.329 7.518 -3.468 1.00 86.06 93 ASN A N 1
ATOM 702 C CA . ASN A 1 93 ? 0.395 8.647 -4.404 1.00 86.06 93 ASN A CA 1
ATOM 703 C C . ASN A 1 93 ? 1.733 9.404 -4.341 1.00 86.06 93 ASN A C 1
ATOM 705 O O . ASN A 1 93 ? 1.804 10.547 -4.802 1.00 86.06 93 ASN A O 1
ATOM 709 N N . ARG A 1 94 ? 2.793 8.821 -3.758 1.00 75.38 94 ARG A N 1
ATOM 710 C CA . ARG A 1 94 ? 4.151 9.371 -3.910 1.00 75.38 94 ARG A CA 1
ATOM 711 C C . ARG A 1 94 ? 4.434 9.525 -5.408 1.00 75.38 94 ARG A C 1
ATOM 713 O O . ARG A 1 94 ? 4.183 8.599 -6.166 1.00 75.38 94 ARG A O 1
ATOM 720 N N . GLY A 1 95 ? 4.833 10.738 -5.790 1.00 57.56 95 GLY A N 1
ATOM 721 C CA . GLY A 1 95 ? 4.694 11.275 -7.143 1.00 57.56 95 GLY A CA 1
ATOM 722 C C . GLY A 1 95 ? 5.100 10.342 -8.284 1.00 57.56 95 GLY A C 1
ATOM 723 O O . GLY A 1 95 ? 6.154 9.714 -8.228 1.00 57.56 95 GLY A O 1
ATOM 724 N N . PHE A 1 96 ? 4.244 10.354 -9.309 1.00 45.78 96 PHE A N 1
ATOM 725 C CA . PHE A 1 96 ? 4.613 10.200 -10.715 1.00 45.78 96 PHE A CA 1
ATOM 726 C C . PHE A 1 96 ? 5.082 11.551 -11.264 1.00 45.78 96 PHE A C 1
ATOM 728 O O . PHE A 1 96 ? 4.482 12.576 -10.851 1.00 45.78 96 PHE A O 1
#

Foldseek 3Di:
DVLLVVLQVQLCVLLVVLLQLVVLLVVQVVCCVVVVDPRDPCPPPPDDGPCVVPNNVVSLVSSVVSLCRNCPSCVVVPPVCVVSNVVSCCSSPVDD

Sequence (96 aa):
EAERIHALDQYAQSIGLAFQVVDDILDAEADTATLGKTAGKDADNNKPTYVTILGLVRAKELANALYQHAIAPLANYGNEATRLIELAQFITNRGF

pLDDT: mean 86.13, std 16.75, range [43.69, 98.25]

Secondary structure (DSSP, 8-state):
-HHHHHHHHHHHHHHHHHHHHHHHHHHHHHHHHHH-S-TTS--TT----HHHHH-HHHHHHHHHHHHHHHHSGGGGGGGGGHHHHHHHHHHHTS--

=== Feature glossary ===
Each block in this record encodes a different view of the same protein. In brief:

Predicted aligned error. PAE(i, j) answers: if I align the predicted and true structures on residue i, how far off (in Å) do I expect residue j to be? A block-diagonal PAE matrix with low values on the blocks and high values off-diagonal is the signature of a multi-domain protein with confidently predicted domains but uncertain inter-domain orientation.

Contact-map, Ramachandran, and PAE plots. Plot images: a contact map (which residues are close in 3D, as an N×N binary image), a Ramachandran scatter (backbone torsion angles, revealing secondary-structure composition at a glance), and — for AlphaFold structures — a PAE heatmap (pairwise prediction confidence).

Backbone torsions (φ/ψ). φ (phi) and ψ (psi) are the two rotatable backbone dihedrals per residue: φ is the C(i-1)–N–Cα–C torsion, ψ is the N–Cα–C–N(i+1) torsion, both in degrees on (−180°, 180°]. α-helical residues cluster near (−60°, −45°); β-strand residues near (−120°, +130°). A Ramachandran plot is simply a scatter of (φ, ψ) for every residue.

Foldseek 3Di. A 3Di character summarizes, for each residue, the relative orientation of the Cα frame of its nearest spatial neighbor. Because it encodes fold topology rather than chemistry, 3Di alignments detect remote structural similarity that sequence alignment misses.

Radius of gyration, Cα contacts, bounding box. Three whole-structure scalars: the radius of gyration (RMS distance of Cα from centroid, in Å), the count of Cα–Cα contacts (pairs closer than 8 Å and separated by more than four residues in sequence — i.e. tertiary, not local, contacts), and the bounding-box dimensions. Together they distinguish compact globular folds from extended fibres or disordered chains.

Sequence. Sequence gives the chain of amino acids in standard one-letter code (A=alanine, 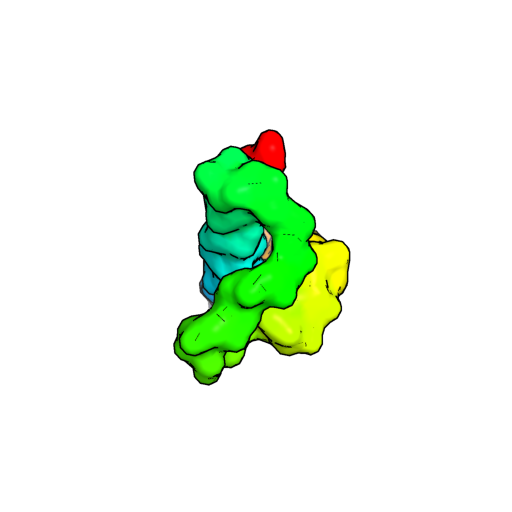C=cysteine, …, Y=tyrosine), read N→C. It is the only feature that is directly encoded by the gene; all structural features are derived from the folded form of this sequence.

mmCIF coordinates. Atomic coordinates in PDBx/mmCIF format — the same representation the Protein Data Bank distributes. Each line of the _atom_site loop places one backbone atom in Cartesian space (units: ångströms, origin: arbitrary).

Secondary structure (3-state, P-SEA). Three-state secondary structure (P-SEA) collapses the eight DSSP classes into helix (a), strand (b), and coil (c). P-SEA assigns these from Cα geometry alone — distances and angles — without requiring backbone oxygens, so it works on any Cα trace.

InterPro / GO / CATH / organism. Functional annotations link the protein to curated databases. InterPro entries identify conserved domains and families by matching the sequence against member-database signatures (Pfam, PROSITE, CDD, …). Gene Ontology (GO) terms describe molecular function, biological process, and cellular component in a controlled vocabulary. CATH places the structure in a hierarchical fold classification (Class/Architecture/Topology/Homologous-superfamily). The organism is the source species.

B-factor. B-factor (Debye–Waller factor) reflects atomic displacement in the crystal lattice. It is an experimental observable (units Å²), not a prediction; low values mean the atom is pinned down, high values mean it moves or is heterogeneous across the crystal.

Rendered structure images. Structure images are PyMOL renders from six orthogonal camera directions. Cartoon representation draws helices as coils and strands as arrows; sticks shows the backbone as bonds; surface shows the solvent-excluded envelope. Rainbow coloring maps sequence position to hue (blue→red, N→C); chain coloring assigns a distinct color per polypeptide.

Solvent-accessible surface area. Solvent-accessible surface area (SASA) is the area in Å² traced out by the centre of a 1.4 Å probe sphere (a water molecule) rolled over the protein's van der Waals surface (Shrake–Rupley / Lee–Richards construction). Buried residues have near-zero SASA; fully exposed residues can exceed 200 Å². The total SASA scales roughly with the number of surface residues.

Secondary structure (8-state, DSSP). The SS8 string is DSSP's per-residue secondary-structure call. α-helix (H) means an i→i+4 H-bond ladder; β-strand (E) means the residue participates in a β-sheet; 3₁₀ (G) and π (I) are tighter and wider helices; T/S are turns/bends; '-' is loop.

pLDDT. For AlphaFold models, the B-factor field carries pLDDT — the model's own estimate of local accuracy on a 0–100 scale. Regions with pLDDT<50 should be treated as essentially unmodeled; they often correspond to intrinsically disordered segments.

Nearest PDB structures. Nearest PDB neighbors are the top structural matches found by Foldseek when searching this structure against the entire Protein Data Bank. Each hit reports a TM-score (0 to 1; >0.5 almost always implies the same fold) and an E-value. These are *structural* homologs — they may share no detectable sequence similarity.